Protein AF-A0A529JQR2-F1 (afdb_monomer)

Foldseek 3Di:
DLPDDLVRVCVVVVHDSVVQQVVCVVVPAPGDVRVSVVVCVVVPPDPDDPPPPDDPVVVVVVVVVVVVVVVVVVVVPDDPVVVVVVVVVVVPDPDDDDDDDDVSVVVVVD

Sequence (110 aa):
VLHQSVAELGEFAASGEASILRLCRQIGFSGFRDFKLALAAEIGRPGLPPTAAGTADSALQSLHDTMAQNLSIAHNNADSETLAKVAAALAASRRIDLYGAGMSGITAEL

Nearest PDB structures (foldseek):
  4ivn-assembly1_A  TM=8.087E-01  e=2.738E-03  Vibrio vulnificus YJ016
  8k3b-assembly1_A  TM=5.199E-01  e=2.738E-03  Pseudomonas aeruginosa
  3lsg-assembly2_D  TM=6.562E-01  e=1.009E+00  Fusobacterium nucleatum subsp. nucleatum
  3lsg-assembly1_A  TM=6.699E-01  e=1.441E+00  Fusobacterium nucleatum subsp. nucleatum

Solvent-accessible surface area (backbone atoms only — not comparable to full-atom values): 6683 Å² total; per-residue (Å²): 109,87,90,45,54,63,62,59,45,13,64,74,66,76,43,56,48,68,56,56,40,49,47,30,41,75,76,73,27,94,25,59,68,53,41,43,52,55,50,50,53,60,72,67,52,76,91,67,76,81,75,73,82,63,54,73,65,56,51,52,50,51,51,51,54,50,51,54,50,51,51,52,51,53,56,75,70,55,52,68,67,62,50,52,53,51,52,52,54,56,72,72,45,95,73,85,88,84,88,54,68,70,70,56,28,58,62,72,72,108

Mean predicted aligned error: 8.72 Å

Secondary structure (DSSP, 8-state):
-TT--HHHHHHHTT--HHHHHHHHHHTT-SSHHHHHHHHHHHHTS-SS-------HHHHHHHHHHHHHHHHHHHHHH--HHHHHHHHHHHHT-S-------THHHHHHH-

pLDDT: mean 88.94, std 12.62, range [44.72, 98.06]

Structure (mmCIF, N/CA/C/O backbone):
data_AF-A0A529JQR2-F1
#
_entry.id   AF-A0A529JQR2-F1
#
loop_
_atom_site.group_PDB
_atom_site.id
_atom_site.type_symbol
_atom_site.label_atom_id
_atom_site.label_alt_id
_atom_site.label_comp_id
_atom_site.label_asym_id
_atom_site.label_entity_id
_atom_site.label_seq_id
_atom_site.pdbx_PDB_ins_code
_atom_site.Cartn_x
_atom_site.Cartn_y
_atom_site.Cartn_z
_atom_site.occupancy
_atom_site.B_iso_or_equiv
_atom_site.auth_seq_id
_atom_site.auth_comp_id
_atom_site.auth_asym_id
_atom_site.auth_atom_id
_atom_site.pdbx_PDB_model_num
ATOM 1 N N . VAL A 1 1 ? 11.314 8.269 1.167 1.00 81.88 1 VAL A N 1
ATOM 2 C CA . VAL A 1 1 ? 10.413 9.381 0.773 1.00 81.88 1 VAL A CA 1
ATOM 3 C C . VAL A 1 1 ? 9.417 8.979 -0.319 1.00 81.88 1 VAL A C 1
ATOM 5 O O . VAL A 1 1 ? 8.223 9.019 -0.055 1.00 81.88 1 VAL A O 1
ATOM 8 N N . LEU A 1 2 ? 9.846 8.558 -1.523 1.00 87.31 2 LEU A N 1
ATOM 9 C CA . LEU A 1 2 ? 8.913 8.241 -2.629 1.00 87.31 2 LEU A CA 1
ATOM 10 C C . LEU A 1 2 ? 7.937 7.087 -2.336 1.00 87.31 2 LEU A C 1
ATOM 12 O O . LEU A 1 2 ? 6.789 7.133 -2.770 1.00 87.31 2 LEU A O 1
ATOM 16 N N . HIS A 1 3 ? 8.353 6.113 -1.532 1.00 86.75 3 HIS A N 1
ATOM 17 C CA . HIS A 1 3 ? 7.521 4.969 -1.140 1.00 86.75 3 HIS A CA 1
ATOM 18 C C . HIS A 1 3 ? 6.868 5.125 0.240 1.00 86.75 3 HIS A C 1
ATOM 20 O O . HIS A 1 3 ? 6.232 4.193 0.699 1.00 86.75 3 HIS A O 1
ATOM 26 N N . GLN A 1 4 ? 7.016 6.286 0.891 1.00 90.25 4 GLN A N 1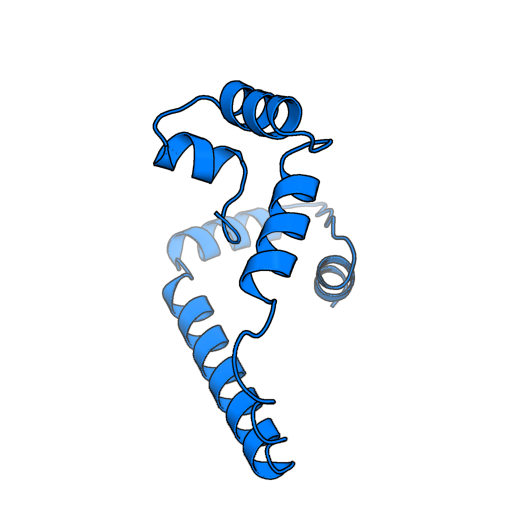
ATOM 27 C CA . GLN A 1 4 ? 6.434 6.547 2.211 1.00 90.25 4 GLN A CA 1
ATOM 28 C C . GLN A 1 4 ? 5.144 7.369 2.097 1.00 90.25 4 GLN A C 1
ATOM 30 O O . GLN A 1 4 ? 5.018 8.239 1.217 1.00 90.25 4 GLN A O 1
ATOM 35 N N . SER A 1 5 ? 4.202 7.116 2.999 1.00 93.12 5 SER A N 1
ATOM 36 C CA . SER A 1 5 ? 3.120 8.034 3.347 1.00 93.12 5 SER A CA 1
ATOM 37 C C . SER A 1 5 ? 3.666 9.241 4.127 1.00 93.12 5 SER A C 1
ATOM 39 O O . SER A 1 5 ? 4.829 9.273 4.532 1.00 93.12 5 SER A O 1
ATOM 41 N N . VAL A 1 6 ? 2.844 10.279 4.312 1.00 94.69 6 VAL A N 1
ATOM 42 C CA . VAL A 1 6 ? 3.253 11.451 5.108 1.00 94.69 6 VAL A CA 1
ATOM 43 C C . VAL A 1 6 ? 3.468 11.081 6.580 1.00 94.69 6 VAL A C 1
ATOM 45 O O . VAL A 1 6 ? 4.389 11.609 7.197 1.00 94.69 6 VAL A O 1
ATOM 48 N N . ALA A 1 7 ? 2.675 10.138 7.099 1.00 94.44 7 ALA A N 1
ATOM 49 C CA . ALA A 1 7 ? 2.790 9.611 8.454 1.00 94.44 7 ALA A CA 1
ATOM 50 C C . ALA A 1 7 ? 4.112 8.855 8.642 1.00 94.44 7 ALA A C 1
ATOM 52 O O . ALA A 1 7 ? 4.910 9.219 9.500 1.00 94.44 7 ALA A O 1
ATOM 53 N N . GLU A 1 8 ? 4.408 7.898 7.757 1.00 95.12 8 GLU A N 1
ATOM 54 C CA . GLU A 1 8 ? 5.661 7.125 7.785 1.00 95.12 8 GLU A CA 1
ATOM 55 C C . GLU A 1 8 ? 6.897 8.021 7.639 1.00 95.12 8 GLU A C 1
ATOM 57 O O . GLU A 1 8 ? 7.935 7.781 8.256 1.00 95.12 8 GLU A O 1
ATOM 62 N N . LEU A 1 9 ? 6.810 9.072 6.814 1.00 94.69 9 LEU A N 1
ATOM 63 C CA . LEU A 1 9 ? 7.893 10.044 6.700 1.00 94.69 9 LEU A CA 1
ATOM 64 C C . LEU A 1 9 ? 8.039 10.887 7.973 1.00 94.69 9 LEU A C 1
ATOM 66 O O . LEU A 1 9 ? 9.163 11.207 8.353 1.00 94.69 9 LEU A O 1
ATOM 70 N N . GLY A 1 10 ? 6.929 11.248 8.618 1.00 95.25 10 GLY A N 1
ATOM 71 C CA . GLY A 1 10 ? 6.926 11.951 9.897 1.00 95.25 10 GLY A CA 1
ATOM 72 C C . GLY A 1 10 ? 7.602 11.133 10.995 1.00 95.25 10 GLY A C 1
ATOM 73 O O . GLY A 1 10 ? 8.517 11.630 11.648 1.00 95.25 10 GLY A O 1
ATOM 74 N N . GLU A 1 11 ? 7.233 9.859 11.126 1.00 95.19 11 GLU A N 1
ATOM 75 C CA . GLU A 1 11 ? 7.874 8.920 12.053 1.00 95.19 11 GLU A CA 1
ATOM 76 C C . GLU A 1 11 ? 9.376 8.800 11.783 1.00 95.19 11 GLU A C 1
ATOM 78 O O . GLU A 1 11 ? 10.188 8.997 12.687 1.00 95.19 11 GLU A O 1
ATOM 83 N N . PHE A 1 12 ? 9.759 8.567 10.524 1.00 94.69 12 PHE A N 1
ATOM 84 C CA . PHE A 1 12 ? 11.163 8.455 10.129 1.00 94.69 12 PHE A CA 1
ATOM 85 C C . PHE A 1 12 ? 11.971 9.729 10.423 1.00 94.69 12 PHE A C 1
ATOM 87 O O . PHE A 1 12 ? 13.123 9.656 10.845 1.00 94.69 12 PHE A O 1
ATOM 94 N N . ALA A 1 13 ? 11.379 10.903 10.198 1.00 94.00 13 ALA A N 1
ATOM 95 C CA . ALA A 1 13 ? 12.025 12.195 10.406 1.00 94.00 13 ALA A CA 1
ATOM 96 C C . ALA A 1 13 ? 11.895 12.727 11.846 1.00 94.00 13 ALA A C 1
ATOM 98 O O . ALA A 1 13 ? 12.316 13.858 12.099 1.00 94.00 13 ALA A O 1
ATOM 99 N N . ALA A 1 14 ? 11.285 11.963 12.763 1.00 95.50 14 ALA A N 1
ATOM 100 C CA . ALA A 1 14 ? 10.919 12.409 14.110 1.00 95.50 14 ALA A CA 1
ATOM 101 C C . ALA A 1 14 ? 10.194 13.773 14.103 1.00 95.50 14 ALA A C 1
ATOM 103 O O . ALA A 1 14 ? 10.489 14.677 14.888 1.00 95.50 14 ALA A O 1
ATOM 104 N N . SER A 1 15 ? 9.255 13.941 13.170 1.00 95.31 15 SER A N 1
ATOM 105 C CA . SER A 1 15 ? 8.521 15.183 12.944 1.00 95.31 15 SER A CA 1
ATOM 106 C C . SER A 1 15 ? 7.027 14.925 12.772 1.00 95.31 15 SER A C 1
ATOM 108 O O . SER A 1 15 ? 6.610 13.888 12.269 1.00 95.31 15 SER A O 1
ATOM 110 N N . GLY A 1 16 ? 6.195 15.895 13.153 1.00 96.12 16 GLY A N 1
ATOM 111 C CA .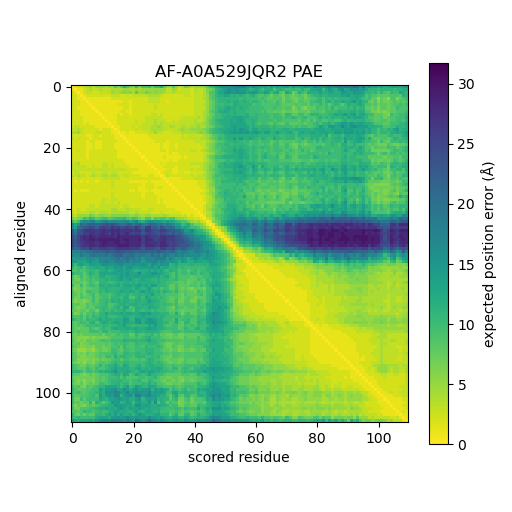 GLY A 1 16 ? 4.753 15.797 12.932 1.00 96.12 16 GLY A CA 1
ATOM 112 C C . GLY A 1 16 ? 4.380 15.935 11.451 1.00 96.12 16 GLY A C 1
ATOM 113 O O . GLY A 1 16 ? 4.984 16.727 10.724 1.00 96.12 16 GLY A O 1
ATOM 114 N N . GLU A 1 17 ? 3.322 15.248 11.016 1.00 96.06 17 GLU A N 1
ATOM 115 C CA . GLU A 1 17 ? 2.799 15.321 9.638 1.00 96.06 17 GLU A CA 1
ATOM 116 C C . GLU A 1 17 ? 2.541 16.765 9.176 1.00 96.06 17 GLU A C 1
ATOM 118 O O . GLU A 1 17 ? 2.864 17.146 8.049 1.00 96.06 17 GLU A O 1
ATOM 123 N N . ALA A 1 18 ? 2.024 17.612 10.074 1.00 96.56 18 ALA A N 1
ATOM 124 C CA . ALA A 1 18 ? 1.787 19.028 9.804 1.00 96.56 18 ALA A CA 1
ATOM 125 C C . ALA A 1 18 ? 3.079 19.798 9.471 1.00 96.56 18 ALA A C 1
ATOM 127 O O . ALA A 1 18 ? 3.061 20.701 8.631 1.00 96.56 18 ALA A O 1
ATOM 128 N N . SER A 1 19 ? 4.207 19.437 10.090 1.00 96.94 19 SER A N 1
ATOM 129 C CA . SER A 1 19 ? 5.512 20.038 9.798 1.00 96.94 19 SER A CA 1
ATOM 130 C C . SER A 1 19 ? 6.010 19.640 8.413 1.00 96.94 19 SER A C 1
ATOM 132 O O . SER A 1 19 ? 6.460 20.512 7.673 1.00 96.94 19 SER A O 1
ATOM 134 N N . ILE A 1 20 ? 5.850 18.370 8.029 1.00 96.69 20 ILE A N 1
ATOM 135 C CA . ILE A 1 20 ? 6.183 17.884 6.682 1.00 96.69 20 ILE A CA 1
ATOM 136 C C . ILE A 1 20 ? 5.340 18.608 5.624 1.00 96.69 20 ILE A C 1
ATOM 138 O O . ILE A 1 20 ? 5.875 19.135 4.650 1.00 96.69 20 ILE A O 1
ATOM 142 N N . LEU A 1 21 ? 4.026 18.715 5.837 1.00 96.62 21 LEU A N 1
ATOM 143 C CA . LEU A 1 21 ? 3.131 19.422 4.916 1.00 96.62 21 LEU A CA 1
ATOM 144 C C . LEU A 1 21 ? 3.468 20.912 4.803 1.00 96.62 21 LEU A C 1
ATOM 146 O O . LEU A 1 21 ? 3.451 21.468 3.702 1.00 96.62 21 LEU A O 1
ATOM 150 N N . ARG A 1 22 ? 3.788 21.562 5.927 1.00 96.56 22 ARG A N 1
ATOM 151 C CA . ARG A 1 22 ? 4.218 22.963 5.943 1.00 96.56 22 ARG A CA 1
ATOM 152 C C . ARG A 1 22 ? 5.524 23.150 5.182 1.00 96.56 22 ARG A C 1
ATOM 154 O O . ARG A 1 22 ? 5.610 24.103 4.417 1.00 96.56 22 ARG A O 1
ATOM 161 N N . LEU A 1 23 ? 6.488 22.243 5.340 1.00 96.88 23 LEU A N 1
ATOM 162 C CA . LEU A 1 23 ? 7.733 22.270 4.577 1.00 96.88 23 LEU A CA 1
ATOM 163 C C . LEU A 1 23 ? 7.453 22.185 3.073 1.00 96.88 23 LEU A C 1
ATOM 165 O O . LEU A 1 23 ? 7.908 23.056 2.340 1.00 96.88 23 LEU A O 1
ATOM 169 N N . CYS A 1 24 ? 6.653 21.209 2.619 1.00 96.94 24 CYS A N 1
ATOM 170 C CA . CYS A 1 24 ? 6.293 21.077 1.201 1.00 96.94 24 CYS A CA 1
ATOM 171 C C . CYS A 1 24 ? 5.688 22.372 0.636 1.00 96.94 24 CYS A C 1
ATOM 173 O O . CYS A 1 24 ? 6.045 22.785 -0.464 1.00 96.94 24 CYS A O 1
ATOM 175 N N . ARG A 1 25 ? 4.826 23.045 1.410 1.00 97.31 25 ARG A N 1
ATOM 176 C CA . ARG A 1 25 ? 4.238 24.339 1.029 1.00 97.31 25 ARG A CA 1
ATOM 177 C C . ARG A 1 25 ? 5.244 25.484 1.028 1.00 97.31 25 ARG A C 1
ATOM 179 O O . ARG A 1 25 ? 5.227 26.298 0.113 1.00 97.31 25 ARG A O 1
ATOM 186 N N . GLN A 1 26 ? 6.131 25.543 2.021 1.00 97.75 26 GLN A N 1
ATOM 187 C CA . GLN A 1 26 ? 7.172 26.573 2.112 1.00 97.75 26 GLN A CA 1
ATOM 188 C C . GLN A 1 26 ? 8.158 26.516 0.944 1.00 97.75 26 GLN A C 1
ATOM 190 O O . GLN A 1 26 ? 8.633 27.559 0.508 1.00 97.75 26 GLN A O 1
ATOM 195 N N . ILE A 1 27 ? 8.435 25.320 0.423 1.00 96.69 27 ILE A N 1
ATOM 196 C CA . ILE A 1 27 ? 9.330 25.129 -0.726 1.00 96.69 27 ILE A CA 1
ATOM 197 C C . ILE A 1 27 ? 8.592 25.158 -2.079 1.00 96.69 27 ILE A C 1
ATOM 199 O O . ILE A 1 27 ? 9.188 24.834 -3.100 1.00 96.69 27 ILE A O 1
ATOM 203 N N . GLY A 1 28 ? 7.315 25.562 -2.103 1.00 96.69 28 GLY A N 1
ATOM 204 C CA . GLY A 1 28 ? 6.584 25.877 -3.336 1.00 96.69 28 GLY A CA 1
ATOM 205 C C . GLY A 1 28 ? 5.659 24.788 -3.887 1.00 96.69 28 GLY A C 1
ATOM 206 O O . GLY A 1 28 ? 5.115 24.975 -4.971 1.00 96.69 28 GLY A O 1
ATOM 207 N N . PHE A 1 29 ? 5.429 23.687 -3.166 1.00 97.56 29 PHE A N 1
ATOM 208 C CA . PHE A 1 29 ? 4.479 22.646 -3.582 1.00 97.56 29 PHE A CA 1
ATOM 209 C C . PHE A 1 29 ? 3.114 22.812 -2.913 1.00 97.56 29 PHE A C 1
ATOM 211 O O . PHE A 1 29 ? 2.997 23.223 -1.761 1.00 97.56 29 PHE A O 1
ATOM 218 N N . SER A 1 30 ? 2.050 22.403 -3.596 1.00 94.12 30 SER A N 1
ATOM 219 C CA . SER A 1 30 ? 0.685 22.454 -3.046 1.00 94.12 30 SER A CA 1
ATOM 220 C C . SER A 1 30 ? 0.474 21.502 -1.849 1.00 94.12 30 SER A C 1
ATOM 222 O O . SER A 1 30 ? -0.374 21.741 -0.980 1.00 94.12 30 SER A O 1
ATOM 224 N N . GLY A 1 31 ? 1.287 20.446 -1.750 1.00 94.62 31 GLY A N 1
ATOM 225 C CA . GLY A 1 31 ? 1.296 19.495 -0.641 1.00 94.62 31 GLY A CA 1
ATOM 226 C C . GLY A 1 31 ? 2.266 18.332 -0.864 1.00 94.62 31 GLY A C 1
ATOM 227 O O . GLY A 1 31 ? 3.074 18.343 -1.790 1.00 94.62 31 GLY A O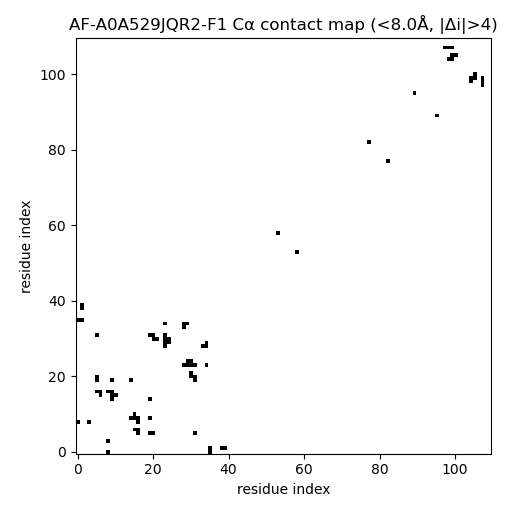 1
ATOM 228 N N . PHE A 1 32 ? 2.168 17.299 -0.022 1.00 95.75 32 PHE A N 1
ATOM 229 C CA . PHE A 1 32 ? 3.108 16.170 -0.037 1.00 95.75 32 PHE A CA 1
ATOM 230 C C . PHE A 1 32 ? 3.059 15.338 -1.329 1.00 95.75 32 PHE A C 1
ATOM 232 O O . PHE A 1 32 ? 4.097 14.903 -1.822 1.00 95.75 32 PHE A O 1
ATOM 239 N N . ARG A 1 33 ? 1.870 15.141 -1.918 1.00 93.69 33 ARG A N 1
ATOM 240 C CA . ARG A 1 33 ? 1.715 14.399 -3.184 1.00 93.69 33 ARG A CA 1
ATOM 241 C C . ARG A 1 33 ? 2.404 15.104 -4.353 1.00 93.69 33 ARG A C 1
ATOM 243 O O . ARG A 1 33 ? 3.093 14.453 -5.129 1.00 93.69 33 ARG A O 1
ATOM 250 N N . ASP A 1 34 ? 2.208 16.412 -4.455 1.00 95.62 34 ASP A N 1
ATOM 251 C CA . ASP A 1 34 ? 2.802 17.266 -5.487 1.00 95.62 34 ASP A CA 1
ATOM 252 C C . ASP A 1 34 ? 4.333 17.288 -5.367 1.00 95.62 34 ASP A C 1
ATOM 254 O O . ASP A 1 34 ? 5.044 16.986 -6.323 1.00 95.62 34 ASP A O 1
ATOM 258 N N . PHE A 1 35 ? 4.839 17.455 -4.139 1.00 96.00 35 PHE A N 1
ATOM 259 C CA . PHE A 1 35 ? 6.260 17.291 -3.827 1.00 96.00 35 PHE A CA 1
ATOM 260 C C . PHE A 1 35 ? 6.810 15.919 -4.257 1.00 96.00 35 PHE A C 1
ATOM 262 O O . PHE A 1 35 ? 7.840 15.853 -4.924 1.00 96.00 35 PHE A O 1
ATOM 269 N N . LYS A 1 36 ? 6.129 14.813 -3.917 1.00 94.31 36 LYS A N 1
ATOM 270 C CA . LYS A 1 36 ? 6.560 13.460 -4.314 1.00 94.31 36 LYS A CA 1
ATOM 271 C C . LYS A 1 36 ? 6.607 13.289 -5.830 1.00 94.31 36 LYS A C 1
ATOM 273 O O . LYS A 1 36 ? 7.518 12.629 -6.319 1.00 94.31 36 LYS A O 1
ATOM 278 N N . LEU A 1 37 ? 5.648 13.857 -6.561 1.00 92.12 37 LEU A N 1
ATOM 279 C CA . LEU A 1 37 ? 5.610 13.776 -8.020 1.00 92.12 37 LEU A CA 1
ATOM 280 C C . LEU A 1 37 ? 6.788 14.529 -8.646 1.00 92.12 37 LEU A C 1
ATOM 282 O O . LEU A 1 37 ? 7.481 13.973 -9.496 1.00 92.12 37 LEU A O 1
ATOM 286 N N . ALA A 1 38 ? 7.054 15.752 -8.184 1.00 93.00 38 ALA A N 1
ATOM 287 C CA . ALA A 1 38 ? 8.196 16.537 -8.638 1.00 93.00 38 ALA A CA 1
ATOM 288 C C . ALA A 1 38 ? 9.532 15.853 -8.306 1.00 93.00 38 ALA A C 1
ATOM 290 O O . ALA A 1 38 ? 10.412 15.764 -9.158 1.00 93.00 38 ALA A O 1
ATOM 291 N N . LEU A 1 39 ? 9.660 15.296 -7.097 1.00 92.06 39 LEU A N 1
ATOM 292 C CA . LEU A 1 39 ? 10.845 14.547 -6.683 1.00 92.06 39 LEU A CA 1
ATOM 293 C C . LEU A 1 39 ? 11.051 13.282 -7.528 1.00 92.06 39 LEU A C 1
ATOM 295 O O . LEU A 1 39 ? 12.177 12.980 -7.911 1.00 92.06 39 LEU A O 1
ATOM 299 N N . ALA A 1 40 ? 9.978 12.547 -7.833 1.00 89.75 40 ALA A N 1
ATOM 300 C CA . ALA A 1 40 ? 10.049 11.370 -8.694 1.00 89.75 40 ALA A CA 1
ATOM 301 C C . ALA A 1 40 ? 10.495 11.738 -10.115 1.00 89.75 40 ALA A C 1
ATOM 303 O O . ALA A 1 40 ? 11.318 11.031 -10.690 1.00 89.75 40 ALA A O 1
ATOM 304 N N . ALA A 1 41 ? 9.991 12.850 -10.658 1.00 87.31 41 ALA A N 1
ATOM 305 C CA . ALA A 1 41 ? 10.394 13.346 -11.969 1.00 87.31 41 ALA A CA 1
ATOM 306 C C . ALA A 1 41 ? 11.872 13.764 -12.003 1.00 87.31 41 ALA A C 1
ATOM 308 O O . ALA A 1 41 ? 12.561 13.470 -12.975 1.00 87.31 41 ALA A O 1
ATOM 309 N N . GLU A 1 42 ? 12.370 14.403 -10.942 1.00 88.00 42 GLU A N 1
ATOM 310 C CA . GLU A 1 42 ? 13.768 14.834 -10.865 1.00 88.00 42 GLU A CA 1
ATOM 311 C C . GLU A 1 42 ? 14.730 13.651 -10.676 1.00 88.00 42 GLU A C 1
ATOM 313 O O . GLU A 1 42 ? 15.751 13.579 -11.351 1.00 88.00 42 GLU A O 1
ATOM 318 N N . ILE A 1 43 ? 14.379 12.671 -9.834 1.00 85.94 43 ILE A N 1
ATOM 319 C CA . ILE A 1 43 ? 15.163 11.431 -9.676 1.00 85.94 43 ILE A CA 1
ATOM 320 C C . ILE A 1 43 ? 15.116 10.582 -10.955 1.00 85.94 43 ILE A C 1
ATOM 322 O O . ILE A 1 43 ? 16.104 9.949 -11.318 1.00 85.94 43 ILE A O 1
ATOM 326 N N . GLY A 1 44 ? 13.972 10.565 -11.642 1.00 71.81 44 GLY A N 1
ATOM 327 C CA . GLY A 1 44 ? 13.784 9.857 -12.906 1.00 71.81 44 GLY A CA 1
ATOM 328 C C . GLY A 1 44 ? 14.401 10.558 -14.119 1.00 71.81 44 GLY A C 1
ATOM 329 O O . GLY A 1 44 ? 14.346 10.006 -15.218 1.00 71.81 44 GLY A O 1
ATOM 330 N N . ARG A 1 45 ? 14.976 11.758 -13.955 1.00 64.81 45 ARG A N 1
ATOM 331 C CA . ARG A 1 45 ? 15.602 12.516 -15.042 1.00 64.81 45 ARG A CA 1
ATOM 332 C C . ARG A 1 45 ? 16.949 11.862 -15.390 1.00 64.81 45 ARG A C 1
ATOM 334 O O . ARG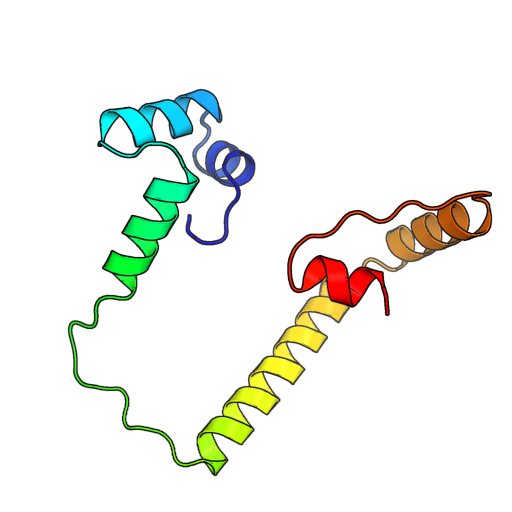 A 1 45 ? 17.867 11.897 -14.572 1.00 64.81 45 ARG A O 1
ATOM 341 N N . PRO A 1 46 ? 17.109 11.243 -16.574 1.00 52.69 46 PRO A N 1
ATOM 342 C CA . PRO A 1 46 ? 18.316 10.492 -16.881 1.00 52.69 46 PRO A CA 1
ATOM 343 C C . PRO A 1 46 ? 19.474 11.450 -17.159 1.00 52.69 46 PRO A C 1
ATOM 345 O O . PRO A 1 46 ? 19.411 12.266 -18.077 1.00 52.69 46 PRO A O 1
ATOM 348 N N . GLY A 1 47 ? 20.552 11.320 -16.390 1.00 54.94 47 GLY A N 1
ATOM 349 C CA . GLY A 1 47 ? 21.848 11.927 -16.689 1.00 54.94 47 GLY A CA 1
ATOM 350 C C . GLY A 1 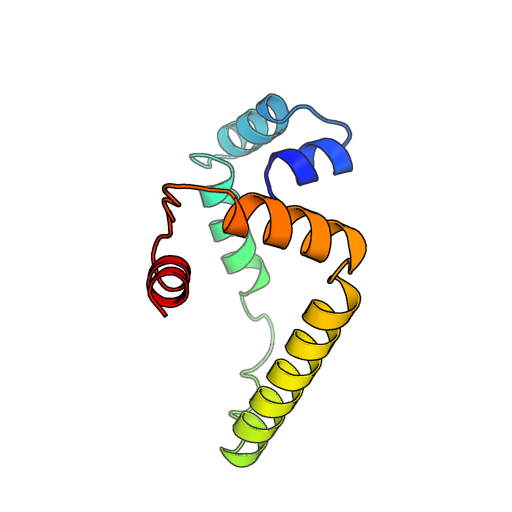47 ? 22.777 11.061 -17.554 1.00 54.94 47 GLY A C 1
ATOM 351 O O . GLY A 1 47 ? 23.920 11.451 -17.735 1.00 54.94 47 GLY A O 1
ATOM 352 N N . LEU A 1 48 ? 22.356 9.896 -18.065 1.00 46.25 48 LEU A N 1
ATOM 353 C CA . LEU A 1 48 ? 23.190 8.970 -18.860 1.00 46.25 48 LEU A CA 1
ATOM 354 C C . LEU A 1 48 ? 22.288 8.081 -19.759 1.00 46.25 48 LEU A C 1
ATOM 356 O O . LEU A 1 48 ? 21.079 8.061 -19.524 1.00 46.25 48 LEU A O 1
ATOM 360 N N . PRO A 1 49 ? 22.826 7.437 -20.821 1.00 44.72 49 PRO A N 1
ATOM 361 C CA . PRO A 1 49 ? 22.175 7.222 -22.119 1.00 44.72 49 PRO A CA 1
ATOM 362 C C . PRO A 1 49 ? 20.943 6.309 -22.013 1.00 44.72 49 PRO A C 1
ATOM 364 O O . PRO A 1 49 ? 20.798 5.614 -21.007 1.00 44.72 49 PRO A O 1
ATOM 367 N N . PRO A 1 50 ? 20.076 6.265 -23.048 1.00 49.19 50 PRO A N 1
ATOM 368 C CA . PRO A 1 50 ? 18.904 5.399 -23.041 1.00 49.19 50 PRO A CA 1
ATOM 369 C C . PRO A 1 50 ? 19.352 3.990 -22.672 1.00 49.19 50 PRO A C 1
ATOM 371 O O . PRO A 1 50 ? 20.235 3.426 -23.325 1.00 49.19 50 PRO A O 1
ATOM 374 N N . THR A 1 51 ? 18.778 3.446 -21.600 1.00 52.00 51 THR A N 1
ATOM 375 C CA . THR A 1 51 ? 18.854 2.017 -21.335 1.00 52.00 51 THR A CA 1
ATOM 376 C C . THR A 1 51 ? 18.473 1.345 -22.642 1.00 52.00 51 THR A C 1
ATOM 378 O O . THR A 1 51 ? 17.396 1.604 -23.183 1.00 52.00 51 THR A O 1
ATOM 381 N N . ALA A 1 52 ? 19.428 0.616 -23.225 1.00 51.66 52 ALA A N 1
ATOM 382 C CA . ALA A 1 52 ? 19.239 -0.058 -24.495 1.00 51.66 52 ALA A CA 1
ATOM 383 C C . ALA A 1 52 ? 17.883 -0.758 -24.437 1.00 51.66 52 ALA A C 1
ATOM 385 O O . ALA A 1 52 ? 17.624 -1.494 -23.484 1.00 51.66 52 ALA A O 1
ATOM 386 N N . ALA A 1 53 ? 17.006 -0.442 -25.392 1.00 53.88 53 ALA A N 1
ATOM 387 C CA . ALA A 1 53 ? 15.717 -1.092 -25.512 1.00 53.88 53 ALA A CA 1
ATOM 388 C C . ALA A 1 53 ? 15.979 -2.600 -25.498 1.00 53.88 53 ALA A C 1
ATOM 390 O O . ALA A 1 53 ? 16.574 -3.139 -26.433 1.00 53.88 53 ALA A O 1
ATOM 391 N N . GLY A 1 54 ? 15.644 -3.245 -24.382 1.00 60.97 54 GLY A N 1
ATOM 392 C CA . GLY A 1 54 ? 15.826 -4.675 -24.239 1.00 60.97 54 GLY A CA 1
ATOM 393 C C . GLY A 1 54 ? 15.064 -5.389 -25.352 1.00 60.97 54 GLY A C 1
ATOM 394 O O . GLY A 1 54 ? 14.032 -4.903 -25.822 1.00 60.97 54 GLY A O 1
ATOM 395 N N . THR A 1 55 ? 15.560 -6.542 -25.795 1.00 74.75 55 THR A N 1
ATOM 396 C CA . THR A 1 55 ? 14.776 -7.414 -26.677 1.00 74.75 55 THR A CA 1
ATOM 397 C C . THR A 1 55 ? 13.463 -7.795 -25.984 1.00 74.75 55 THR A C 1
ATOM 399 O O . THR A 1 55 ? 13.390 -7.790 -24.750 1.00 74.75 55 THR A O 1
ATOM 402 N N . ALA A 1 56 ? 12.432 -8.157 -26.753 1.00 74.38 56 ALA A N 1
ATOM 403 C CA . ALA A 1 56 ? 11.165 -8.639 -26.192 1.00 74.38 56 ALA A CA 1
ATOM 404 C C . ALA A 1 56 ? 11.387 -9.756 -25.149 1.00 74.38 56 ALA A C 1
ATOM 406 O O . ALA A 1 56 ? 10.759 -9.740 -24.094 1.00 74.38 56 ALA A O 1
ATOM 407 N N . ASP A 1 57 ? 12.364 -10.637 -25.386 1.00 79.25 57 ASP A N 1
ATOM 408 C CA . ASP A 1 57 ? 12.753 -11.702 -24.454 1.00 79.25 57 ASP A CA 1
ATOM 409 C C . ASP A 1 57 ? 13.286 -11.164 -23.121 1.00 79.25 57 ASP A C 1
ATOM 411 O O . ASP A 1 57 ? 12.897 -11.638 -22.056 1.00 79.25 57 ASP A O 1
ATOM 415 N N . SER A 1 58 ? 14.131 -10.131 -23.147 1.00 81.50 58 SER A N 1
ATOM 416 C CA . SER A 1 58 ? 14.641 -9.515 -21.914 1.00 81.50 58 SER A CA 1
ATOM 417 C C . SER A 1 58 ? 13.547 -8.790 -21.120 1.00 81.50 58 SER A C 1
ATOM 419 O O . SER A 1 58 ? 13.566 -8.799 -19.889 1.00 81.50 58 SER A O 1
ATOM 421 N N . ALA A 1 59 ? 12.556 -8.209 -21.806 1.00 83.44 59 ALA A N 1
ATOM 422 C CA . ALA A 1 59 ? 11.402 -7.592 -21.161 1.00 83.44 59 ALA A CA 1
ATOM 423 C C . ALA A 1 59 ? 10.492 -8.646 -20.510 1.00 83.44 59 ALA A C 1
ATOM 425 O O . ALA A 1 59 ? 10.050 -8.454 -19.378 1.00 83.44 59 ALA A O 1
ATOM 426 N N . LEU A 1 60 ? 10.260 -9.775 -21.189 1.00 87.56 60 LEU A N 1
ATOM 427 C CA . LEU A 1 60 ? 9.509 -10.907 -20.643 1.00 87.56 60 LEU A CA 1
ATOM 428 C C . LEU A 1 60 ? 10.209 -11.528 -19.431 1.00 87.56 60 LEU A C 1
ATOM 430 O O . LEU A 1 60 ? 9.550 -11.788 -18.426 1.00 87.56 60 LEU A O 1
ATOM 434 N N . GLN A 1 61 ? 11.532 -11.705 -19.484 1.00 86.81 61 GLN A N 1
ATOM 435 C CA . GLN A 1 61 ? 12.298 -12.217 -18.346 1.00 86.81 61 GLN A CA 1
ATOM 436 C C . GLN A 1 61 ? 12.227 -11.263 -17.147 1.00 86.81 61 GLN A C 1
ATOM 438 O O . GLN A 1 61 ? 11.934 -11.687 -16.034 1.00 86.81 61 GLN A O 1
ATOM 443 N N . SER A 1 62 ? 12.406 -9.959 -17.377 1.00 85.38 62 SER A N 1
ATOM 444 C CA . SER A 1 62 ? 12.278 -8.942 -16.325 1.00 85.38 62 SER A CA 1
ATOM 445 C C . SER A 1 62 ? 10.880 -8.927 -15.696 1.00 85.38 62 SER A C 1
ATOM 447 O O . SER A 1 62 ? 10.737 -8.827 -14.474 1.00 85.38 62 SER A O 1
ATOM 449 N N . LEU A 1 63 ? 9.835 -9.084 -16.516 1.00 88.00 63 LEU A N 1
ATOM 450 C CA . LEU A 1 63 ? 8.461 -9.190 -16.035 1.00 88.00 63 LEU A CA 1
ATOM 451 C C . LEU A 1 63 ? 8.267 -10.435 -15.162 1.00 88.00 63 LEU A C 1
ATOM 453 O O . LEU A 1 63 ? 7.709 -10.323 -14.072 1.00 88.00 63 LEU A O 1
ATOM 457 N N . HIS A 1 64 ? 8.748 -11.594 -15.620 1.00 93.31 64 HIS A N 1
ATOM 458 C CA . HIS A 1 64 ? 8.713 -12.844 -14.862 1.00 93.31 64 HIS A CA 1
ATOM 459 C C . HIS A 1 64 ? 9.391 -12.685 -13.497 1.00 93.31 64 HIS A C 1
ATOM 461 O O . HIS A 1 64 ? 8.787 -12.982 -12.466 1.00 93.31 64 HIS A O 1
ATOM 467 N N . ASP A 1 65 ? 10.613 -12.157 -13.482 1.00 92.19 65 ASP A N 1
ATOM 468 C CA . ASP A 1 65 ? 11.399 -12.015 -12.257 1.00 92.19 65 ASP A CA 1
ATOM 469 C C . ASP A 1 65 ? 10.735 -11.028 -11.290 1.00 92.19 65 ASP A C 1
ATOM 471 O O . ASP A 1 65 ? 10.656 -11.283 -10.087 1.00 92.19 65 ASP A O 1
ATOM 475 N N . THR A 1 66 ? 10.158 -9.945 -11.817 1.00 91.50 66 THR A N 1
ATOM 476 C CA . THR A 1 66 ? 9.377 -8.985 -11.027 1.00 91.50 66 THR A CA 1
ATOM 477 C C . THR A 1 66 ? 8.133 -9.635 -10.416 1.00 91.50 66 THR A C 1
ATOM 479 O O . THR A 1 66 ? 7.838 -9.416 -9.240 1.00 91.50 66 THR A O 1
ATOM 482 N N . MET A 1 67 ? 7.395 -10.450 -11.178 1.00 94.25 67 MET A N 1
ATOM 483 C CA . MET A 1 67 ? 6.221 -11.171 -10.668 1.00 94.25 67 MET A CA 1
ATOM 484 C C . MET A 1 67 ? 6.601 -12.173 -9.573 1.00 94.25 67 MET A C 1
ATOM 486 O O . MET A 1 67 ? 5.963 -12.187 -8.519 1.00 94.25 67 MET A O 1
ATOM 490 N N . ALA A 1 68 ? 7.653 -12.967 -9.788 1.00 95.75 68 ALA A N 1
ATOM 491 C CA . ALA A 1 68 ? 8.146 -13.934 -8.809 1.00 95.75 68 ALA A CA 1
ATOM 492 C C . ALA A 1 68 ? 8.592 -13.244 -7.511 1.00 95.75 68 ALA A C 1
ATOM 494 O O . ALA A 1 68 ? 8.216 -13.666 -6.414 1.00 95.75 68 ALA A O 1
ATOM 495 N N . GLN A 1 69 ? 9.323 -12.133 -7.630 1.00 94.75 69 GLN A N 1
ATOM 496 C CA . GLN A 1 69 ? 9.761 -11.347 -6.482 1.00 94.75 69 GLN A CA 1
ATOM 497 C C . GLN A 1 69 ? 8.575 -10.754 -5.712 1.00 94.75 69 GLN A C 1
ATOM 499 O O . GLN A 1 69 ? 8.525 -10.858 -4.486 1.00 94.75 69 GLN A O 1
ATOM 504 N N . ASN A 1 70 ? 7.598 -10.170 -6.410 1.00 93.62 70 ASN A N 1
ATOM 505 C CA . ASN A 1 70 ? 6.405 -9.607 -5.778 1.00 93.62 70 ASN A CA 1
ATOM 506 C C . ASN A 1 70 ? 5.586 -10.677 -5.047 1.00 93.62 70 ASN A C 1
ATOM 508 O O . ASN A 1 70 ? 5.112 -10.427 -3.939 1.00 93.62 70 ASN A O 1
ATOM 512 N N . LEU A 1 71 ? 5.463 -11.879 -5.621 1.00 95.62 71 LEU A N 1
ATOM 513 C CA . LEU A 1 71 ? 4.800 -13.004 -4.963 1.00 95.62 71 LEU A CA 1
ATOM 514 C C . LEU A 1 71 ? 5.553 -13.444 -3.700 1.00 95.62 71 LEU A C 1
ATOM 516 O O . LEU A 1 71 ? 4.929 -13.673 -2.665 1.00 95.62 71 LEU A O 1
ATOM 520 N N . SER A 1 72 ? 6.887 -13.506 -3.752 1.00 95.62 72 SER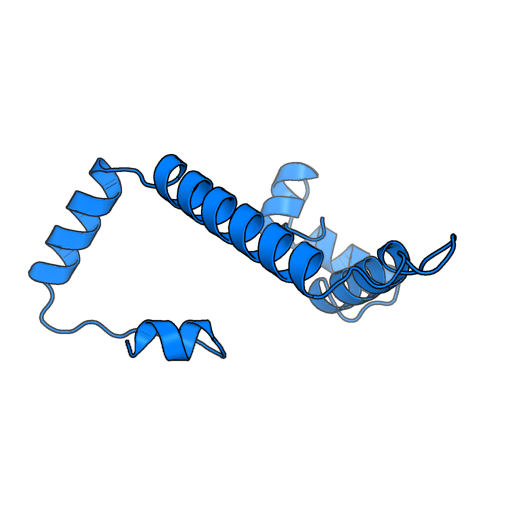 A N 1
ATOM 521 C CA . SER A 1 72 ? 7.698 -13.826 -2.574 1.00 95.62 72 SER A CA 1
ATOM 522 C C . SER A 1 72 ? 7.554 -12.775 -1.473 1.00 95.62 72 SER A C 1
ATOM 524 O O . SER A 1 72 ? 7.428 -13.139 -0.306 1.00 95.62 72 SER A O 1
ATOM 526 N N . ILE A 1 73 ? 7.540 -11.485 -1.821 1.00 93.69 73 ILE A N 1
ATOM 527 C CA . ILE A 1 73 ? 7.316 -10.396 -0.859 1.00 93.69 73 ILE A CA 1
ATOM 528 C C . ILE A 1 73 ? 5.924 -10.521 -0.235 1.00 93.69 73 ILE A C 1
ATOM 530 O O . ILE A 1 73 ? 5.796 -10.442 0.985 1.00 93.69 73 ILE A O 1
ATOM 534 N N . ALA A 1 74 ? 4.890 -10.750 -1.050 1.00 92.38 74 ALA A N 1
ATOM 535 C CA . ALA A 1 74 ? 3.526 -10.930 -0.565 1.00 92.38 74 ALA A CA 1
ATOM 536 C C . ALA A 1 74 ? 3.420 -12.112 0.411 1.00 92.38 74 ALA A C 1
ATOM 538 O O . ALA A 1 74 ? 2.799 -11.975 1.460 1.00 92.38 74 ALA A O 1
ATOM 539 N N . HIS A 1 75 ? 4.074 -13.236 0.105 1.00 93.12 75 HIS A N 1
ATOM 540 C CA . HIS A 1 75 ? 4.125 -14.398 0.991 1.00 93.12 75 HIS A CA 1
ATOM 541 C C . HIS A 1 75 ? 4.835 -14.090 2.315 1.00 93.12 75 HIS A C 1
ATOM 543 O O . HIS A 1 75 ? 4.323 -14.425 3.376 1.00 93.12 75 HIS A O 1
ATOM 549 N N . ASN A 1 76 ? 5.983 -13.412 2.271 1.00 93.56 76 ASN A N 1
ATOM 550 C CA . ASN A 1 76 ? 6.760 -13.104 3.473 1.00 93.56 76 ASN A CA 1
ATOM 551 C C . ASN A 1 76 ? 6.080 -12.064 4.377 1.00 93.56 76 ASN A C 1
ATOM 553 O O . ASN A 1 76 ? 6.268 -12.088 5.589 1.00 93.56 76 ASN A O 1
ATOM 557 N N . ASN A 1 77 ? 5.290 -11.160 3.795 1.00 91.38 77 ASN A N 1
ATOM 558 C CA . ASN A 1 77 ? 4.505 -10.175 4.540 1.00 91.38 77 ASN A CA 1
ATOM 559 C C . ASN A 1 77 ? 3.170 -10.740 5.054 1.00 91.38 77 ASN A C 1
ATOM 561 O O . ASN A 1 77 ? 2.488 -10.075 5.834 1.00 91.38 77 ASN A O 1
ATOM 565 N N . ALA A 1 78 ? 2.764 -11.930 4.600 1.00 92.19 78 ALA A N 1
ATOM 566 C CA . ALA A 1 78 ? 1.521 -12.555 5.016 1.00 92.19 78 ALA A CA 1
ATOM 567 C C . ALA A 1 78 ? 1.666 -13.139 6.426 1.00 92.19 78 ALA A C 1
ATOM 569 O O . ALA A 1 78 ? 2.242 -14.208 6.625 1.00 92.19 78 ALA A O 1
ATOM 570 N N . ASP A 1 79 ? 1.086 -12.460 7.412 1.00 95.25 79 ASP A N 1
ATOM 571 C CA . ASP A 1 79 ? 0.940 -13.021 8.749 1.00 95.25 79 ASP A CA 1
ATOM 572 C C . ASP A 1 79 ? -0.278 -13.955 8.811 1.00 95.25 79 ASP A C 1
ATOM 574 O O . ASP A 1 79 ? -1.433 -13.522 8.735 1.00 95.25 79 ASP A O 1
ATOM 578 N N . SER A 1 80 ? -0.008 -15.253 8.959 1.00 94.44 80 SER A N 1
ATOM 579 C CA . SER A 1 80 ? -1.038 -16.297 8.992 1.00 94.44 80 SER A CA 1
ATOM 580 C C . SER A 1 80 ? -2.068 -16.098 10.110 1.00 94.44 80 SER A C 1
ATOM 582 O O . SER A 1 80 ? -3.250 -16.385 9.911 1.00 94.44 80 SER A O 1
ATOM 584 N N . GLU A 1 81 ? -1.653 -15.561 11.262 1.00 96.56 81 GLU A N 1
ATOM 585 C CA . GLU A 1 81 ? -2.549 -15.345 12.396 1.00 96.56 81 GLU A CA 1
ATOM 586 C C . GLU A 1 81 ? -3.510 -14.184 12.118 1.00 96.56 81 GLU A C 1
ATOM 588 O O . GLU A 1 81 ? -4.726 -14.316 12.296 1.00 96.56 81 GLU A O 1
ATOM 593 N N . THR A 1 82 ? -2.988 -13.057 11.626 1.00 96.25 82 THR A N 1
ATOM 594 C CA . THR A 1 82 ? -3.805 -11.915 11.201 1.00 96.25 82 THR A CA 1
ATOM 595 C C . THR A 1 82 ? -4.774 -12.311 10.091 1.00 96.25 82 THR A C 1
ATOM 597 O O . THR A 1 82 ? -5.958 -11.978 10.172 1.00 96.25 82 THR A O 1
ATOM 600 N N . LEU A 1 83 ? -4.325 -13.081 9.094 1.00 95.88 83 LEU A N 1
ATOM 601 C CA . LEU A 1 83 ? -5.194 -13.563 8.018 1.00 95.88 83 LEU A CA 1
ATOM 602 C C . LEU A 1 83 ? -6.338 -14.436 8.540 1.00 95.88 83 LEU A C 1
ATOM 604 O O . LEU A 1 83 ? -7.483 -14.233 8.139 1.00 95.88 83 LEU A O 1
ATOM 608 N N . ALA A 1 84 ? -6.066 -15.358 9.467 1.00 97.25 84 ALA A N 1
ATOM 609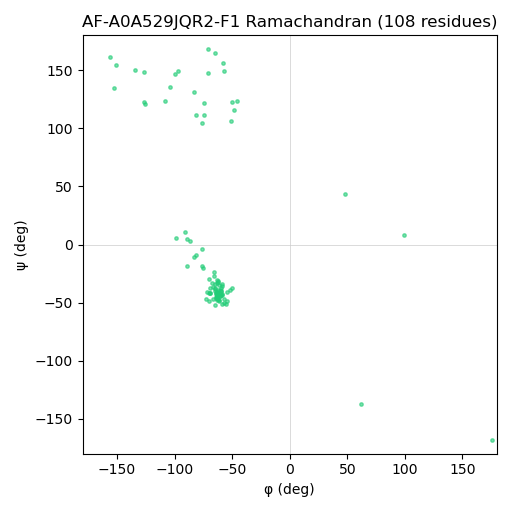 C CA . ALA A 1 84 ? -7.103 -16.195 10.067 1.00 97.25 84 ALA A CA 1
ATOM 610 C C . ALA A 1 84 ? -8.147 -15.363 10.835 1.00 97.25 84 ALA A C 1
ATOM 612 O O . ALA A 1 84 ? -9.350 -15.599 10.704 1.00 97.25 84 ALA A O 1
ATOM 613 N N . LYS A 1 85 ? -7.705 -14.348 11.591 1.00 97.94 85 LYS A N 1
ATOM 614 C CA . LYS A 1 85 ? -8.599 -13.424 12.313 1.00 97.94 85 LYS A CA 1
ATOM 615 C C . LYS A 1 85 ? -9.479 -12.621 11.356 1.00 97.94 85 LYS A C 1
ATOM 617 O O . LYS A 1 85 ? -10.687 -12.527 11.573 1.00 97.94 85 LYS A O 1
ATOM 622 N N . VAL A 1 86 ? -8.890 -12.072 10.292 1.00 96.88 86 VAL A N 1
ATOM 623 C CA . VAL A 1 86 ? -9.625 -11.316 9.268 1.00 96.88 86 VAL A CA 1
ATOM 624 C C . VAL A 1 86 ? -10.631 -12.221 8.558 1.00 96.88 86 VAL A C 1
ATOM 626 O O . VAL A 1 86 ? -11.798 -11.856 8.454 1.00 96.88 86 VAL A O 1
ATOM 629 N N . ALA A 1 87 ? -10.232 -13.428 8.148 1.00 97.06 87 ALA A N 1
ATOM 630 C CA . ALA A 1 87 ? -11.121 -14.386 7.493 1.00 97.06 87 ALA A CA 1
ATOM 631 C C . ALA A 1 87 ? -12.330 -14.755 8.369 1.00 97.06 87 ALA A C 1
ATOM 633 O O . ALA A 1 87 ? -13.461 -14.762 7.883 1.00 97.06 87 ALA A O 1
ATOM 634 N N . ALA A 1 88 ? -12.119 -14.997 9.667 1.00 98.06 88 ALA A N 1
ATOM 635 C CA . ALA A 1 88 ? -13.205 -15.275 10.605 1.00 98.06 88 ALA A CA 1
ATOM 636 C C . ALA A 1 88 ? -14.168 -14.083 10.752 1.00 98.06 88 ALA A C 1
ATOM 638 O O . ALA A 1 88 ? -15.387 -14.266 10.740 1.00 98.06 88 ALA A O 1
ATOM 639 N N . ALA A 1 89 ? -13.638 -12.860 10.846 1.00 97.88 89 ALA A N 1
ATOM 640 C CA . ALA A 1 89 ? -14.450 -11.648 10.927 1.00 97.88 89 ALA A CA 1
ATOM 641 C C . ALA A 1 89 ? -15.282 -11.422 9.653 1.00 97.88 89 ALA A C 1
ATOM 643 O O . ALA A 1 89 ? -16.466 -11.086 9.738 1.00 97.88 89 ALA A O 1
ATOM 644 N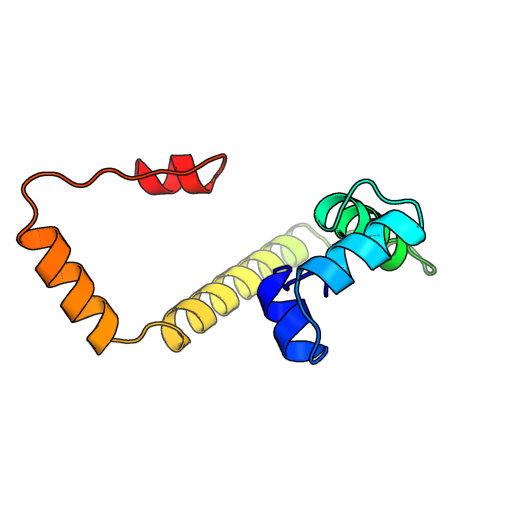 N . LEU A 1 90 ? -14.695 -11.659 8.476 1.00 96.94 90 LEU A N 1
ATOM 645 C CA . LEU A 1 90 ? -15.401 -11.581 7.196 1.00 96.94 90 LEU A CA 1
ATOM 646 C C . LEU A 1 90 ? -16.501 -12.647 7.104 1.00 96.94 90 LEU A C 1
ATOM 648 O O . LEU A 1 90 ? -17.633 -12.316 6.769 1.00 96.94 90 LEU A O 1
ATOM 652 N N . ALA A 1 91 ? -16.214 -13.897 7.480 1.00 97.88 91 ALA A N 1
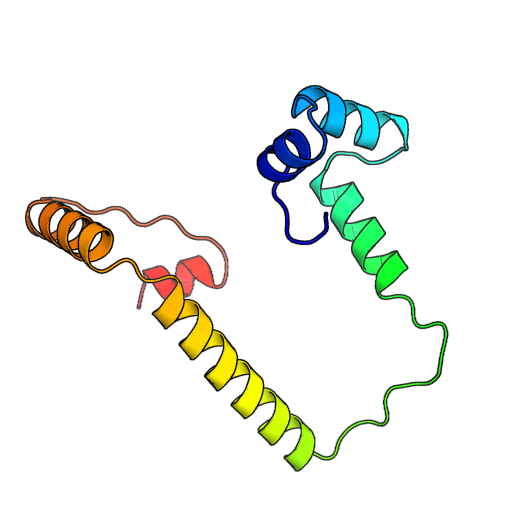ATOM 653 C CA . ALA A 1 91 ? -17.190 -14.990 7.443 1.00 97.88 91 ALA A CA 1
ATOM 654 C C . ALA A 1 91 ? -18.401 -14.762 8.369 1.00 97.88 91 ALA A C 1
ATOM 656 O O . ALA A 1 91 ? -19.512 -15.180 8.052 1.00 97.88 91 ALA A O 1
ATOM 657 N N . ALA A 1 92 ? -18.204 -14.086 9.505 1.00 98.06 92 ALA A N 1
ATOM 658 C CA . ALA A 1 92 ? -19.280 -13.730 10.432 1.00 98.06 92 ALA A CA 1
ATOM 659 C C . ALA A 1 92 ? -20.066 -12.469 10.014 1.00 98.06 92 ALA A C 1
ATOM 661 O O . ALA A 1 92 ? -21.088 -12.138 10.625 1.00 98.06 92 ALA A O 1
ATOM 662 N N . SER A 1 93 ? -19.599 -11.736 9.000 1.00 98.00 93 SER A N 1
ATOM 663 C CA . SER A 1 93 ? -20.182 -10.457 8.603 1.00 98.00 93 SER A CA 1
ATOM 664 C C . SER A 1 93 ? -21.392 -10.647 7.691 1.00 98.00 93 SER A C 1
ATOM 666 O O . SER A 1 93 ? -21.345 -11.346 6.687 1.00 98.00 93 SER A O 1
ATOM 668 N N . ARG A 1 94 ? -22.496 -9.957 8.003 1.00 97.94 94 ARG A N 1
ATOM 669 C CA . ARG A 1 94 ? -23.712 -9.962 7.160 1.00 97.94 94 ARG A CA 1
ATOM 670 C C . ARG A 1 94 ? -23.575 -9.115 5.895 1.00 97.94 94 ARG A C 1
ATOM 672 O O . ARG A 1 94 ? -24.377 -9.245 4.977 1.00 97.94 94 ARG A O 1
ATOM 679 N N . ARG A 1 95 ? -22.623 -8.185 5.899 1.00 97.12 95 ARG A N 1
ATOM 680 C CA . ARG A 1 95 ? -22.358 -7.242 4.818 1.00 97.12 95 ARG A CA 1
ATOM 681 C C . ARG A 1 95 ? -20.889 -6.855 4.872 1.00 97.12 95 ARG A C 1
ATOM 683 O O . ARG A 1 95 ? -20.384 -6.557 5.952 1.00 97.12 95 ARG A O 1
ATOM 690 N N . ILE A 1 96 ? -20.247 -6.852 3.713 1.00 95.56 96 ILE A N 1
ATOM 691 C CA . ILE A 1 96 ? -18.872 -6.404 3.517 1.00 95.56 96 ILE A CA 1
ATOM 692 C C . ILE A 1 96 ? -18.931 -5.369 2.398 1.00 95.56 96 ILE A C 1
ATOM 694 O O . ILE A 1 96 ? -19.429 -5.669 1.317 1.00 95.56 96 ILE A O 1
ATOM 698 N N . ASP A 1 97 ? -18.468 -4.153 2.676 1.00 94.44 97 ASP A N 1
ATOM 699 C CA . ASP A 1 97 ? -18.357 -3.091 1.680 1.00 94.44 97 ASP A CA 1
ATOM 700 C C . ASP A 1 97 ? -16.871 -2.877 1.363 1.00 94.44 97 ASP A C 1
ATOM 702 O O . ASP A 1 97 ? -16.067 -2.621 2.263 1.00 94.44 97 ASP A O 1
ATOM 706 N N . LEU A 1 98 ? -16.507 -2.995 0.086 1.00 93.50 98 LEU A N 1
ATOM 707 C CA . LEU A 1 98 ? -15.147 -2.791 -0.409 1.00 93.50 98 LEU A CA 1
ATOM 708 C C . LEU A 1 98 ? -15.065 -1.437 -1.119 1.00 93.50 98 LEU A C 1
ATOM 710 O O . LEU A 1 98 ? -15.933 -1.094 -1.919 1.00 93.50 98 LEU A O 1
ATOM 714 N N . TYR A 1 99 ? -14.009 -0.673 -0.840 1.00 92.88 99 TYR A N 1
ATOM 715 C CA . TYR A 1 99 ? -13.776 0.636 -1.449 1.00 92.88 99 TYR A CA 1
ATOM 716 C C . TYR A 1 99 ? -12.389 0.656 -2.085 1.00 92.88 99 TYR A C 1
ATOM 718 O O . TYR A 1 99 ? -11.380 0.479 -1.404 1.00 92.88 99 TYR A O 1
ATOM 726 N N . GLY A 1 100 ? -12.336 0.900 -3.391 1.00 90.19 100 GLY A N 1
ATOM 727 C CA . GLY A 1 100 ? -11.095 0.981 -4.153 1.00 90.19 100 GLY A CA 1
ATOM 728 C C . GLY A 1 100 ? -11.239 1.925 -5.341 1.00 90.19 100 GLY A C 1
ATOM 729 O O . GLY A 1 100 ? -12.337 2.144 -5.843 1.00 90.19 100 GLY A O 1
ATOM 730 N N . ALA A 1 101 ? -10.124 2.501 -5.788 1.00 91.50 101 ALA A N 1
ATOM 731 C CA . ALA A 1 101 ? -10.063 3.340 -6.982 1.00 91.50 101 ALA A CA 1
ATOM 732 C C . ALA A 1 101 ? -8.973 2.829 -7.932 1.00 91.50 101 ALA A C 1
ATOM 734 O O . ALA A 1 101 ? -7.952 2.296 -7.491 1.00 91.50 101 ALA A O 1
ATOM 735 N N . GLY A 1 102 ? -9.177 3.000 -9.241 1.00 91.00 102 GLY A N 1
ATOM 736 C CA . GLY A 1 102 ? -8.256 2.494 -10.262 1.00 91.00 102 GLY A CA 1
ATOM 737 C C . GLY A 1 102 ? -8.141 0.968 -10.222 1.00 91.00 102 GLY A C 1
ATOM 738 O O . GLY A 1 102 ? -9.141 0.276 -10.043 1.00 91.00 102 GLY A O 1
ATOM 739 N N . MET A 1 103 ? -6.916 0.446 -10.345 1.00 88.62 103 MET A N 1
ATOM 740 C CA . MET A 1 103 ? -6.671 -1.002 -10.317 1.00 88.62 103 MET A CA 1
ATOM 741 C C . MET A 1 103 ? -7.147 -1.663 -9.022 1.00 88.62 103 MET A C 1
ATOM 743 O O . MET A 1 103 ? -7.678 -2.763 -9.078 1.00 88.62 103 MET A O 1
ATOM 747 N N . SER A 1 104 ? -7.037 -0.987 -7.874 1.00 89.38 104 SER A N 1
ATOM 748 C CA . SER A 1 104 ? -7.518 -1.532 -6.598 1.00 89.38 104 SER A CA 1
ATOM 749 C C . SER A 1 104 ? -9.038 -1.698 -6.555 1.00 89.38 104 SER A C 1
ATOM 751 O O . SER A 1 104 ? -9.521 -2.545 -5.816 1.00 89.38 104 SER A O 1
ATOM 753 N N . GLY A 1 105 ? -9.787 -0.900 -7.327 1.00 91.38 105 GLY A N 1
ATOM 754 C CA . GLY A 1 105 ? -11.232 -1.078 -7.485 1.00 91.38 105 GLY A CA 1
ATOM 755 C C . GLY A 1 105 ? -11.551 -2.331 -8.296 1.00 91.38 105 GLY A C 1
ATOM 756 O O . GLY A 1 105 ? -12.308 -3.171 -7.833 1.00 91.38 105 GLY A O 1
ATOM 757 N N . ILE A 1 106 ? -10.883 -2.503 -9.442 1.00 92.00 106 ILE A N 1
ATOM 758 C CA . ILE A 1 106 ? -11.030 -3.697 -10.294 1.00 92.00 106 ILE A CA 1
ATOM 759 C C . ILE A 1 106 ? -10.697 -4.964 -9.498 1.00 92.00 106 ILE A C 1
ATOM 761 O O . ILE A 1 106 ? -11.463 -5.916 -9.512 1.00 92.00 106 ILE A O 1
ATOM 765 N N . THR A 1 107 ? -9.590 -4.968 -8.751 1.00 91.00 107 THR A N 1
ATOM 766 C CA . THR A 1 107 ? -9.199 -6.120 -7.925 1.00 91.00 107 THR A CA 1
ATOM 767 C C . THR A 1 107 ? -10.200 -6.425 -6.813 1.00 91.00 107 THR A C 1
ATOM 769 O O . THR A 1 107 ? -10.322 -7.577 -6.425 1.00 91.00 107 THR A O 1
ATOM 772 N N . ALA A 1 108 ? -10.902 -5.421 -6.286 1.00 89.19 108 ALA A N 1
ATOM 773 C CA . ALA A 1 108 ? -11.918 -5.627 -5.257 1.00 89.19 108 ALA A CA 1
ATOM 774 C C . ALA A 1 108 ? -13.236 -6.203 -5.810 1.00 89.19 108 ALA A C 1
ATOM 776 O O . ALA A 1 108 ? -14.037 -6.712 -5.030 1.00 89.19 108 ALA A O 1
ATOM 777 N N . GLU A 1 109 ? -13.469 -6.103 -7.122 1.00 85.62 109 GLU A N 1
ATOM 778 C CA . GLU A 1 109 ? -14.628 -6.692 -7.809 1.00 85.62 109 GLU A CA 1
ATOM 779 C C . GLU A 1 109 ? -14.387 -8.132 -8.298 1.00 85.62 109 GLU A C 1
ATOM 781 O O . GLU A 1 109 ? -15.361 -8.826 -8.594 1.00 85.62 109 GLU A O 1
ATOM 786 N N . LEU A 1 110 ? -13.122 -8.561 -8.412 1.00 74.50 110 LEU A N 1
ATOM 787 C CA . LEU A 1 110 ? -12.724 -9.921 -8.814 1.00 74.50 110 LEU A CA 1
ATOM 788 C C . LEU A 1 110 ? -12.978 -10.947 -7.702 1.00 74.50 110 LEU A C 1
ATOM 790 O O . LEU A 1 110 ? -13.444 -12.055 -8.055 1.00 74.50 110 LEU A O 1
#

Radius of gyration: 20.06 Å; Cα contacts (8 Å, |Δi|>4): 43; chains: 1; bounding box: 47×43×41 Å